Protein AF-A0A8J3DKJ9-F1 (afdb_monomer_lite)

pLDDT: mean 90.32, std 13.74, range [44.31, 98.56]

Foldseek 3Di:
DDDDDDDDVVVVVVVVVVVVVVVVVVVVVVVVVVVVVVVVVLVVCVVVPDDSVVVVVVVVLVPDDPVVSVVVVVVVVVVCVVVVVD

Structure (mmCIF, N/CA/C/O backbone):
data_AF-A0A8J3DKJ9-F1
#
_entry.id   AF-A0A8J3DKJ9-F1
#
loop_
_atom_site.group_PDB
_atom_site.id
_atom_site.type_symbol
_atom_site.label_atom_id
_atom_site.label_alt_id
_atom_site.label_comp_id
_atom_site.label_asym_id
_atom_site.label_entity_id
_atom_site.label_seq_id
_atom_site.pdbx_PDB_ins_code
_atom_site.Cartn_x
_atom_site.Cartn_y
_atom_site.Cartn_z
_atom_site.occupancy
_atom_site.B_iso_or_equiv
_atom_site.auth_seq_id
_atom_site.auth_comp_id
_atom_site.auth_asym_id
_atom_site.auth_atom_id
_atom_site.pdbx_PDB_model_num
ATOM 1 N N . MET A 1 1 ? 45.409 -15.629 -39.039 1.00 55.03 1 MET A N 1
ATOM 2 C CA . MET A 1 1 ? 44.989 -14.215 -39.010 1.00 55.03 1 MET A CA 1
ATOM 3 C C . MET A 1 1 ? 43.727 -14.073 -39.835 1.00 55.03 1 MET A C 1
ATOM 5 O O . MET A 1 1 ? 43.816 -14.045 -41.053 1.00 55.03 1 MET A O 1
ATOM 9 N N . SER A 1 2 ? 42.573 -14.081 -39.179 1.00 44.31 2 SER A N 1
ATOM 10 C CA . SER A 1 2 ? 41.300 -13.521 -39.659 1.00 44.31 2 SER A CA 1
ATOM 11 C C . SER A 1 2 ? 40.409 -13.433 -38.420 1.00 44.31 2 SER A C 1
ATOM 13 O O . SER A 1 2 ? 39.417 -14.144 -38.300 1.00 44.31 2 SER A O 1
ATOM 15 N N . ASP A 1 3 ? 40.883 -12.662 -37.439 1.00 58.22 3 ASP A N 1
ATOM 16 C CA . ASP A 1 3 ? 39.989 -12.106 -36.436 1.00 58.22 3 ASP A CA 1
ATOM 17 C C . ASP A 1 3 ? 39.078 -11.092 -37.134 1.00 58.22 3 ASP A C 1
ATOM 19 O O . ASP A 1 3 ? 39.489 -10.431 -38.091 1.00 58.22 3 ASP A O 1
ATOM 23 N N . ASP A 1 4 ? 37.882 -10.960 -36.572 1.00 57.19 4 ASP A N 1
ATOM 24 C CA . ASP A 1 4 ? 37.147 -9.701 -36.516 1.00 57.19 4 ASP A CA 1
ATOM 25 C C . ASP A 1 4 ? 36.267 -9.319 -37.717 1.00 57.19 4 ASP A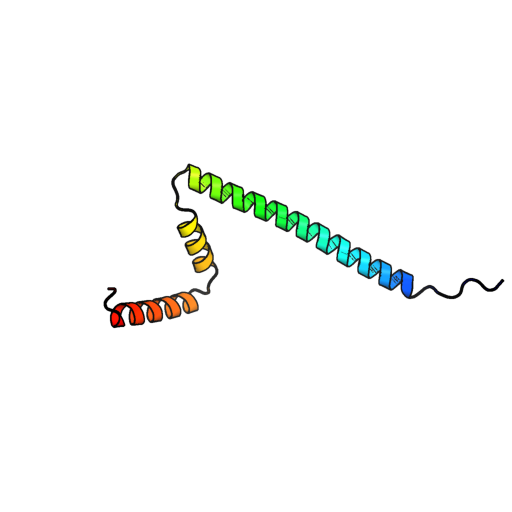 C 1
ATOM 27 O O . ASP A 1 4 ? 36.537 -8.356 -38.422 1.00 57.19 4 ASP A O 1
ATOM 31 N N . ILE A 1 5 ? 35.150 -10.038 -37.904 1.00 55.09 5 ILE A N 1
ATOM 32 C CA . ILE A 1 5 ? 33.884 -9.414 -38.346 1.00 55.09 5 ILE A CA 1
ATOM 33 C C . ILE A 1 5 ? 32.716 -10.066 -37.587 1.00 55.09 5 ILE A C 1
ATOM 35 O O . ILE A 1 5 ? 31.872 -10.765 -38.144 1.00 55.09 5 ILE A O 1
ATOM 39 N N . THR A 1 6 ? 32.676 -9.863 -36.276 1.00 59.69 6 THR A N 1
ATOM 40 C CA . THR A 1 6 ? 31.410 -9.842 -35.532 1.00 59.69 6 THR A CA 1
ATOM 41 C C . THR A 1 6 ?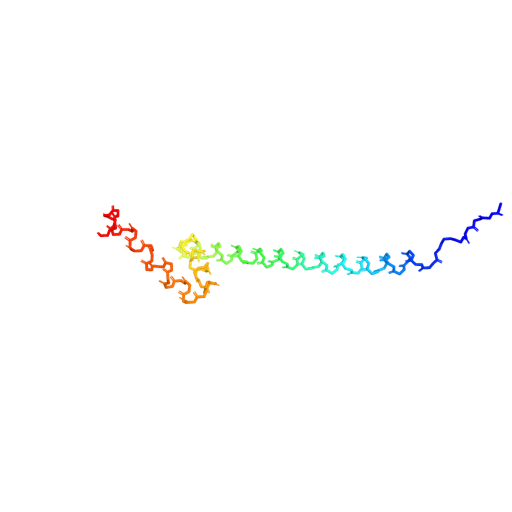 31.394 -8.479 -34.866 1.00 59.69 6 THR A C 1
ATOM 43 O O . THR A 1 6 ? 32.308 -8.266 -34.096 1.00 59.69 6 THR A O 1
ATOM 46 N N . GLU A 1 7 ? 30.465 -7.572 -35.209 1.00 64.12 7 GLU A N 1
ATOM 47 C CA . GLU A 1 7 ? 30.065 -6.342 -34.465 1.00 64.12 7 GLU A CA 1
ATOM 48 C C . GLU A 1 7 ? 29.723 -5.195 -35.439 1.00 64.12 7 GLU A C 1
ATOM 50 O O . GLU A 1 7 ? 30.599 -4.598 -36.063 1.00 64.12 7 GLU A O 1
ATOM 55 N N . PRO A 1 8 ? 28.421 -4.904 -35.632 1.00 54.72 8 PRO A N 1
ATOM 56 C CA . PRO A 1 8 ? 27.874 -3.670 -35.040 1.00 54.72 8 PRO A CA 1
ATOM 57 C C . PRO A 1 8 ? 26.478 -3.823 -34.397 1.00 54.72 8 PRO A C 1
ATOM 59 O O . PRO A 1 8 ? 26.002 -2.916 -33.721 1.00 54.72 8 PRO A O 1
ATOM 62 N N . SER A 1 9 ? 25.787 -4.951 -34.595 1.00 54.41 9 SER A N 1
ATOM 63 C CA . SER A 1 9 ? 24.439 -5.175 -34.043 1.00 54.41 9 SER A CA 1
ATOM 64 C C . SER A 1 9 ? 24.455 -5.651 -32.586 1.00 54.41 9 SER A C 1
ATOM 66 O O . SER A 1 9 ? 23.541 -5.317 -31.829 1.00 54.41 9 SER A O 1
ATOM 68 N N . GLN A 1 10 ? 25.500 -6.381 -32.172 1.00 58.00 10 GLN A N 1
ATOM 69 C CA . GLN A 1 10 ? 25.688 -6.822 -30.785 1.00 58.00 10 GLN A CA 1
ATOM 70 C C . GLN A 1 10 ? 25.911 -5.638 -29.832 1.00 58.00 10 GLN A C 1
ATOM 72 O O . GLN A 1 10 ? 25.323 -5.622 -28.751 1.00 58.00 10 GLN A O 1
ATOM 77 N N . SER A 1 11 ? 26.644 -4.601 -30.247 1.00 66.94 11 SER A N 1
ATOM 78 C CA . SER A 1 11 ? 26.952 -3.446 -29.394 1.00 66.94 11 SER A CA 1
ATOM 79 C C . SER A 1 11 ? 25.756 -2.514 -29.154 1.00 66.94 11 SER A C 1
ATOM 81 O O . SER A 1 11 ? 25.542 -2.073 -28.022 1.00 66.94 11 SER A O 1
ATOM 83 N N . VAL A 1 12 ? 24.917 -2.259 -30.169 1.00 72.00 12 VAL A N 1
ATOM 84 C CA . VAL A 1 12 ? 23.707 -1.422 -30.018 1.00 72.00 12 VAL A CA 1
ATOM 85 C C . VAL A 1 12 ? 22.653 -2.124 -29.157 1.00 72.00 12 VAL A C 1
ATOM 87 O O . VAL A 1 12 ? 22.101 -1.509 -28.241 1.00 72.00 12 VAL A O 1
ATOM 90 N N . ALA A 1 13 ? 22.405 -3.416 -29.398 1.00 84.19 13 ALA A N 1
ATOM 91 C CA . ALA A 1 13 ? 21.455 -4.198 -28.606 1.00 84.19 13 ALA A CA 1
ATOM 92 C C . ALA A 1 13 ? 21.923 -4.364 -27.148 1.00 84.19 13 ALA A C 1
ATOM 94 O O . ALA A 1 13 ? 21.125 -4.202 -26.222 1.00 84.19 13 ALA A O 1
ATOM 95 N N . ALA A 1 14 ? 23.220 -4.604 -26.922 1.00 88.88 14 ALA A N 1
ATOM 96 C CA . ALA A 1 14 ? 23.796 -4.665 -25.579 1.00 88.88 14 ALA A CA 1
ATOM 97 C C . ALA A 1 14 ? 23.728 -3.312 -24.848 1.00 88.88 14 ALA A C 1
ATOM 99 O O . ALA A 1 14 ? 23.448 -3.275 -23.650 1.00 88.88 14 ALA A O 1
ATOM 100 N N . GLY A 1 15 ? 23.933 -2.196 -25.557 1.00 91.88 15 GLY A N 1
ATOM 101 C CA . GLY A 1 15 ? 23.794 -0.850 -24.998 1.00 91.88 15 GLY A CA 1
ATOM 102 C C . GLY A 1 15 ? 22.362 -0.532 -24.556 1.00 91.88 15 GLY A C 1
ATOM 103 O O . GLY A 1 15 ? 22.154 -0.045 -23.445 1.00 91.88 15 GLY A O 1
ATOM 104 N N . GLN A 1 16 ? 21.367 -0.863 -25.386 1.00 93.12 16 GLN A N 1
ATOM 105 C CA . GLN A 1 16 ? 19.950 -0.698 -25.038 1.00 93.12 16 GLN A CA 1
ATOM 106 C C . GLN A 1 16 ? 19.549 -1.567 -23.842 1.00 93.12 16 GLN A C 1
ATOM 108 O O . GLN A 1 16 ? 18.879 -1.081 -22.930 1.00 93.12 16 GLN A O 1
ATOM 113 N N . LEU A 1 17 ? 19.994 -2.827 -23.812 1.00 93.81 17 LEU A N 1
ATOM 114 C CA . LEU A 1 17 ? 19.747 -3.727 -22.689 1.00 93.81 17 LEU A CA 1
ATOM 115 C C . LEU A 1 17 ? 20.351 -3.180 -21.387 1.00 93.81 17 LEU A C 1
ATOM 117 O O . LEU A 1 17 ? 19.653 -3.131 -20.376 1.00 93.81 17 LEU A O 1
ATOM 121 N N . ARG A 1 18 ? 21.603 -2.702 -21.418 1.00 95.06 18 ARG A N 1
ATOM 122 C CA . ARG A 1 18 ? 22.255 -2.080 -20.254 1.00 95.06 18 ARG A CA 1
ATOM 123 C C . ARG A 1 18 ? 21.469 -0.867 -19.749 1.00 95.06 18 ARG A C 1
ATOM 125 O O . ARG A 1 18 ? 21.186 -0.791 -18.560 1.00 95.06 18 ARG A O 1
ATOM 132 N N . ALA A 1 19 ? 21.039 0.025 -20.642 1.00 95.94 19 ALA A N 1
ATOM 133 C CA . ALA A 1 19 ? 20.261 1.205 -20.259 1.00 95.94 19 ALA A CA 1
ATOM 134 C C . ALA A 1 19 ? 18.900 0.852 -19.622 1.00 95.94 19 ALA A C 1
ATOM 136 O O . ALA A 1 19 ? 18.449 1.543 -18.706 1.00 95.94 19 ALA A O 1
ATOM 137 N N . ILE A 1 20 ? 18.239 -0.215 -20.091 1.00 97.50 20 ILE A N 1
ATOM 138 C CA . ILE A 1 20 ? 16.994 -0.718 -19.487 1.00 97.50 20 ILE A CA 1
ATOM 139 C C . ILE A 1 20 ? 17.265 -1.266 -18.084 1.00 97.50 20 ILE A C 1
ATOM 141 O O . ILE A 1 20 ? 16.539 -0.903 -17.159 1.00 97.50 20 ILE A O 1
ATOM 145 N N . ILE A 1 21 ? 18.303 -2.096 -17.924 1.00 97.75 21 ILE A N 1
ATOM 146 C CA . ILE A 1 21 ? 18.677 -2.695 -16.634 1.00 97.75 21 ILE A CA 1
ATOM 147 C C . ILE A 1 21 ? 19.001 -1.603 -15.616 1.00 97.75 21 ILE A C 1
ATOM 149 O O . ILE A 1 21 ? 18.356 -1.552 -14.575 1.00 97.75 21 ILE A O 1
ATOM 153 N N . GLU A 1 22 ? 19.888 -0.666 -15.953 1.00 98.12 22 GLU A N 1
ATOM 154 C CA . GLU A 1 22 ? 20.267 0.431 -15.051 1.00 98.12 22 GLU A CA 1
ATOM 155 C C . GLU A 1 22 ? 19.057 1.278 -14.633 1.00 98.12 22 GLU A C 1
ATOM 157 O O . GLU A 1 22 ? 18.978 1.771 -13.508 1.00 98.12 22 GLU A O 1
ATOM 162 N N . ARG A 1 23 ? 18.082 1.472 -15.533 1.00 98.31 23 ARG A N 1
ATOM 163 C CA . ARG A 1 23 ? 16.855 2.200 -15.196 1.00 98.31 23 ARG A CA 1
ATOM 164 C C . ARG A 1 23 ? 15.965 1.405 -14.241 1.00 98.31 23 ARG A C 1
ATOM 166 O O . ARG A 1 23 ? 15.361 2.016 -13.368 1.00 98.31 23 ARG A O 1
ATOM 173 N N . ILE A 1 24 ? 15.873 0.085 -14.402 1.00 98.19 24 ILE A N 1
ATOM 174 C CA . ILE A 1 24 ? 15.120 -0.789 -13.491 1.00 98.19 24 ILE A CA 1
ATOM 175 C C . ILE A 1 24 ? 15.793 -0.843 -12.119 1.00 98.19 24 ILE A C 1
ATOM 177 O O . ILE A 1 24 ? 15.098 -0.721 -11.119 1.00 98.19 24 ILE A O 1
ATOM 181 N N . GLU A 1 25 ? 17.118 -0.970 -12.061 1.00 98.19 25 GLU A N 1
ATOM 182 C CA . GLU A 1 25 ? 17.869 -1.007 -10.800 1.00 98.19 25 GLU A CA 1
ATOM 183 C C . GLU A 1 25 ? 17.646 0.265 -9.981 1.00 98.19 25 GLU A C 1
ATOM 185 O O . GLU A 1 25 ? 17.276 0.174 -8.813 1.00 98.19 25 GLU A O 1
ATOM 190 N N . ARG A 1 26 ? 17.730 1.443 -10.616 1.00 98.38 26 ARG A N 1
ATOM 191 C CA . ARG A 1 26 ? 17.388 2.715 -9.956 1.00 98.38 26 ARG A CA 1
ATOM 192 C C . ARG A 1 26 ? 15.950 2.733 -9.429 1.00 98.38 26 ARG A C 1
ATOM 194 O O . ARG A 1 26 ? 15.715 3.140 -8.300 1.00 98.38 26 ARG A O 1
ATOM 201 N N . LEU A 1 27 ? 14.984 2.255 -10.218 1.00 98.50 27 LEU A N 1
ATOM 202 C CA . LEU A 1 27 ? 13.581 2.199 -9.786 1.00 98.50 27 LEU A CA 1
ATOM 203 C C . LEU A 1 27 ? 13.355 1.211 -8.628 1.00 98.50 27 LEU A C 1
ATOM 205 O O . 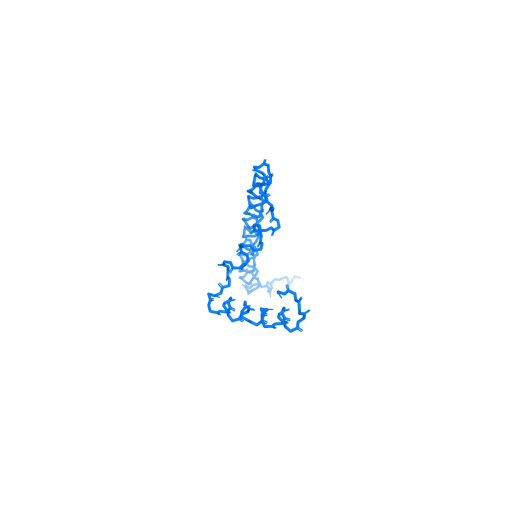LEU A 1 27 ? 12.494 1.454 -7.784 1.00 98.50 27 LEU A O 1
ATOM 209 N N . GLU A 1 28 ? 14.092 0.101 -8.571 1.00 98.44 28 GLU A N 1
ATOM 210 C CA . GLU A 1 28 ? 14.030 -0.838 -7.444 1.00 98.44 28 GLU A CA 1
ATOM 211 C C . GLU A 1 28 ? 14.685 -0.258 -6.180 1.00 98.44 28 GLU A C 1
ATOM 213 O O . GLU A 1 28 ? 14.165 -0.471 -5.083 1.00 98.44 28 GLU A O 1
ATOM 218 N N . GLU A 1 29 ? 15.761 0.524 -6.310 1.00 98.12 29 GLU A N 1
ATOM 219 C CA . GLU A 1 29 ? 16.337 1.290 -5.196 1.00 98.12 29 GLU A CA 1
ATOM 220 C C . GLU A 1 29 ? 15.343 2.325 -4.650 1.00 98.12 29 GLU A C 1
ATOM 222 O O . GLU A 1 29 ? 15.073 2.334 -3.446 1.00 98.12 29 GLU A O 1
ATOM 227 N N . ASP A 1 30 ? 14.718 3.120 -5.524 1.00 98.25 30 ASP A N 1
ATOM 228 C CA . ASP A 1 30 ? 13.696 4.103 -5.141 1.00 98.25 30 ASP A CA 1
ATOM 229 C C . ASP A 1 30 ? 12.504 3.426 -4.446 1.00 98.25 30 ASP A C 1
ATOM 231 O O . ASP A 1 30 ? 12.031 3.859 -3.393 1.00 98.25 30 ASP A O 1
ATOM 235 N N . LYS A 1 31 ? 12.028 2.308 -5.002 1.00 97.94 31 LYS A N 1
ATOM 236 C CA . LYS A 1 31 ? 10.945 1.507 -4.419 1.00 97.94 31 LYS A CA 1
ATOM 237 C C . LYS A 1 31 ? 11.320 0.957 -3.046 1.00 97.94 31 LYS A C 1
ATOM 239 O O . LYS A 1 31 ? 10.455 0.898 -2.171 1.00 97.94 31 LYS A O 1
ATOM 244 N N . LYS A 1 32 ? 12.577 0.551 -2.844 1.00 97.88 32 LYS A N 1
ATOM 245 C CA . LYS A 1 32 ? 13.070 0.103 -1.540 1.00 97.88 32 LYS A CA 1
ATOM 246 C C . LYS A 1 32 ? 13.075 1.252 -0.532 1.00 97.88 32 LYS A C 1
ATOM 248 O O . LYS A 1 32 ? 12.549 1.057 0.560 1.00 97.88 32 LYS A O 1
ATOM 253 N N . ALA A 1 33 ? 13.585 2.425 -0.905 1.00 98.19 33 ALA A N 1
ATOM 254 C CA . ALA A 1 33 ? 13.576 3.606 -0.041 1.00 98.19 33 ALA A CA 1
ATOM 255 C C . ALA A 1 33 ? 12.142 3.983 0.377 1.00 98.19 33 ALA A C 1
ATOM 257 O O . ALA A 1 33 ? 11.842 4.085 1.562 1.00 98.19 33 ALA A O 1
ATOM 258 N N . ILE A 1 34 ? 11.209 4.034 -0.580 1.00 98.38 34 ILE A N 1
ATOM 259 C CA . ILE A 1 34 ? 9.788 4.297 -0.300 1.00 98.38 34 ILE A CA 1
ATOM 260 C C . ILE A 1 34 ? 9.183 3.224 0.620 1.00 98.38 34 ILE A C 1
ATOM 262 O O . ILE A 1 34 ? 8.364 3.524 1.489 1.00 98.38 34 ILE A O 1
ATOM 266 N N . ALA A 1 35 ? 9.544 1.951 0.435 1.00 98.06 35 ALA A N 1
ATOM 267 C CA . ALA A 1 35 ? 9.054 0.873 1.290 1.00 98.06 35 ALA A CA 1
ATOM 268 C C . ALA A 1 35 ? 9.570 0.990 2.735 1.00 98.06 35 ALA A C 1
ATOM 270 O O . ALA A 1 35 ? 8.834 0.648 3.667 1.00 98.06 35 ALA A O 1
ATOM 271 N N . GLU A 1 36 ? 10.803 1.465 2.920 1.00 98.56 36 GLU A N 1
ATOM 272 C CA . GLU A 1 36 ? 11.383 1.775 4.229 1.00 98.56 36 GLU A CA 1
ATOM 273 C C . GLU A 1 36 ? 10.651 2.957 4.881 1.00 98.56 36 GLU A C 1
ATOM 275 O O . GLU A 1 36 ? 10.149 2.800 5.995 1.00 98.56 36 GLU A O 1
ATOM 280 N N . ASP A 1 37 ? 10.422 4.052 4.152 1.00 98.56 37 ASP A N 1
ATOM 281 C CA . ASP A 1 37 ? 9.651 5.202 4.649 1.00 98.56 37 ASP A CA 1
ATOM 282 C C . ASP A 1 37 ? 8.231 4.800 5.089 1.00 98.56 37 ASP A C 1
ATOM 284 O O . ASP A 1 37 ? 7.761 5.152 6.173 1.00 98.56 37 ASP A O 1
ATOM 288 N N . ILE A 1 38 ? 7.531 3.990 4.282 1.00 98.25 38 ILE A N 1
ATOM 289 C CA . ILE A 1 38 ? 6.195 3.475 4.627 1.00 98.25 38 ILE A CA 1
ATOM 290 C C . ILE A 1 38 ? 6.243 2.640 5.914 1.00 98.25 38 ILE A C 1
ATOM 292 O O . ILE A 1 38 ? 5.313 2.687 6.728 1.00 98.25 38 ILE A O 1
ATOM 296 N N . LYS A 1 39 ? 7.293 1.834 6.100 1.00 98.00 39 LYS A N 1
ATOM 297 C CA . LYS A 1 39 ? 7.464 1.014 7.303 1.00 98.00 39 LYS A CA 1
ATOM 298 C C . LYS A 1 39 ? 7.655 1.895 8.537 1.00 98.00 39 LYS A C 1
ATOM 300 O O . LYS A 1 39 ? 7.046 1.587 9.564 1.00 98.00 39 LYS A O 1
ATOM 305 N N . ASP A 1 40 ? 8.430 2.965 8.426 1.00 98.38 40 ASP A N 1
ATOM 306 C CA . ASP A 1 40 ? 8.683 3.892 9.526 1.00 98.38 40 ASP A CA 1
ATOM 307 C C . ASP A 1 40 ? 7.414 4.654 9.922 1.00 98.38 40 ASP A C 1
ATOM 309 O O . ASP A 1 40 ? 7.094 4.717 11.108 1.00 98.38 40 ASP A O 1
ATOM 313 N N . VAL A 1 41 ? 6.588 5.075 8.957 1.00 98.44 41 VAL A N 1
ATOM 314 C CA . VAL A 1 41 ? 5.261 5.665 9.234 1.00 98.44 41 VAL A CA 1
ATOM 315 C C . VAL A 1 41 ? 4.354 4.692 9.997 1.00 98.44 41 VAL A C 1
ATOM 317 O O . VAL A 1 41 ? 3.683 5.070 10.960 1.00 98.44 41 VAL A O 1
ATOM 320 N N . TYR A 1 42 ? 4.330 3.408 9.619 1.00 98.38 42 TYR A N 1
ATOM 321 C CA . TYR A 1 42 ? 3.577 2.408 10.385 1.00 98.38 42 TYR A CA 1
ATOM 322 C C . TYR A 1 42 ? 4.157 2.175 11.785 1.00 98.38 42 TYR A C 1
ATOM 324 O O . TYR A 1 42 ? 3.400 1.886 12.716 1.00 98.38 42 TYR A O 1
ATOM 332 N N . ALA A 1 43 ? 5.478 2.263 11.946 1.00 98.25 43 ALA A N 1
ATOM 333 C CA . ALA A 1 43 ? 6.128 2.134 13.244 1.00 98.25 43 ALA A CA 1
ATOM 334 C C . ALA A 1 43 ? 5.788 3.322 14.157 1.00 98.25 43 ALA A C 1
ATOM 336 O O . ALA A 1 43 ? 5.447 3.108 15.321 1.00 98.25 43 ALA A O 1
ATOM 337 N N . GLU A 1 44 ? 5.786 4.541 13.619 1.00 98.44 44 GLU A N 1
ATOM 338 C CA . GLU A 1 44 ? 5.343 5.750 14.314 1.00 98.44 44 GLU A CA 1
ATOM 339 C C . GLU A 1 44 ? 3.874 5.635 14.737 1.00 98.44 44 GLU A C 1
ATOM 341 O O . GLU A 1 44 ? 3.549 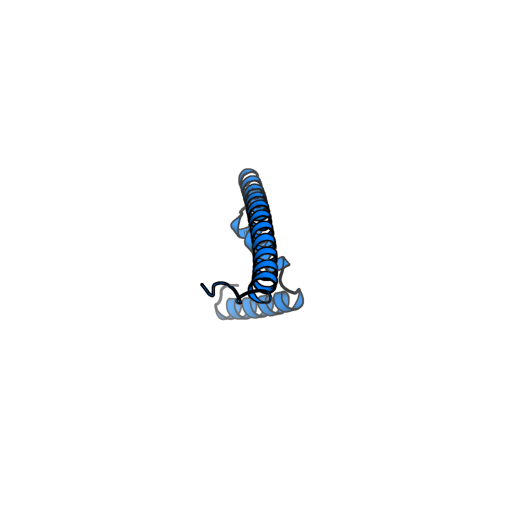5.808 15.912 1.00 98.44 44 GLU A O 1
ATOM 346 N N . ALA A 1 45 ? 2.988 5.239 13.818 1.00 98.50 45 ALA A N 1
ATOM 347 C CA . ALA A 1 45 ? 1.576 5.027 14.125 1.00 98.50 45 ALA A CA 1
ATOM 348 C C . ALA A 1 45 ? 1.387 4.011 15.266 1.00 98.50 45 ALA A C 1
ATOM 350 O O . ALA A 1 45 ? 0.579 4.229 16.169 1.00 98.50 45 ALA A O 1
ATOM 351 N N . LYS A 1 46 ? 2.176 2.930 15.277 1.00 98.00 46 LYS A N 1
ATOM 352 C CA . LYS A 1 46 ? 2.180 1.959 16.377 1.00 98.00 46 LYS A CA 1
ATOM 353 C C . LYS A 1 46 ? 2.644 2.582 17.697 1.00 98.00 46 LYS A C 1
ATOM 355 O O . LYS A 1 46 ? 2.035 2.312 18.728 1.00 98.00 46 LYS A O 1
ATOM 360 N N . GLY A 1 47 ? 3.702 3.396 17.676 1.00 98.06 47 GLY A N 1
ATOM 361 C CA . GLY A 1 47 ? 4.196 4.128 18.849 1.00 98.06 47 GLY A CA 1
ATOM 362 C C . GLY A 1 47 ? 3.162 5.105 19.416 1.00 98.06 47 GLY A C 1
ATOM 363 O O . GLY A 1 47 ? 3.040 5.236 20.630 1.00 98.06 47 GLY A O 1
ATOM 364 N N . ASN A 1 48 ? 2.349 5.690 18.537 1.00 98.44 48 ASN A N 1
ATOM 365 C CA . ASN A 1 48 ? 1.238 6.577 18.880 1.00 98.44 48 ASN A CA 1
ATOM 366 C C . ASN A 1 48 ? -0.042 5.825 19.309 1.00 98.44 48 ASN A C 1
ATOM 368 O O . ASN A 1 48 ? -1.056 6.457 19.595 1.00 98.44 48 ASN A O 1
ATOM 372 N N . GLY A 1 49 ? -0.014 4.488 19.366 1.00 97.94 49 GLY A N 1
ATOM 373 C CA . GLY A 1 49 ? -1.116 3.660 19.865 1.00 97.94 49 GLY A CA 1
ATOM 374 C C . GLY A 1 49 ? -2.135 3.201 18.816 1.00 97.94 49 GLY A C 1
ATOM 375 O O . GLY A 1 49 ? -3.161 2.632 19.186 1.00 97.94 49 GLY A O 1
ATOM 376 N N . PHE A 1 50 ? -1.881 3.401 17.521 1.00 98.38 50 PHE A N 1
ATOM 377 C CA . PHE A 1 50 ? -2.765 2.915 16.458 1.00 98.38 50 PHE A CA 1
ATOM 378 C C . PHE A 1 50 ? -2.515 1.436 16.118 1.00 98.38 50 PHE A C 1
ATOM 380 O O . PHE A 1 50 ? -1.376 0.958 16.095 1.00 98.38 50 PHE A O 1
ATOM 387 N N . ASP A 1 51 ? -3.582 0.709 15.768 1.00 98.00 51 ASP A N 1
ATOM 388 C CA . ASP A 1 51 ? -3.471 -0.659 15.253 1.00 98.00 51 ASP A CA 1
ATOM 389 C C . ASP A 1 51 ? -3.049 -0.654 13.772 1.00 98.00 51 ASP A C 1
ATOM 391 O O . ASP A 1 51 ? -3.821 -0.339 12.861 1.00 98.00 51 ASP A O 1
ATOM 395 N N . VAL A 1 52 ? -1.804 -1.062 13.522 1.00 97.88 52 VAL A N 1
ATOM 396 C CA . VAL A 1 52 ? -1.210 -1.143 12.179 1.00 97.88 52 VAL A CA 1
ATOM 397 C C . VAL A 1 52 ? -1.968 -2.093 11.242 1.00 97.88 52 VAL A C 1
ATOM 399 O O . VAL A 1 52 ? -2.012 -1.845 10.034 1.00 97.88 52 VAL A O 1
ATOM 402 N N . LYS A 1 53 ? -2.573 -3.177 11.746 1.00 97.12 53 LYS A N 1
ATOM 403 C CA . LYS A 1 53 ? -3.359 -4.104 10.912 1.00 97.12 53 LYS A CA 1
ATOM 404 C C . LYS A 1 53 ? -4.623 -3.421 10.407 1.00 97.12 53 LYS A C 1
ATOM 406 O O . LYS A 1 53 ? -4.939 -3.543 9.224 1.00 97.12 53 LYS A O 1
ATOM 411 N N . VAL A 1 54 ? -5.299 -2.669 11.275 1.00 98.00 54 VAL A N 1
ATOM 412 C CA . VAL A 1 54 ? -6.492 -1.894 10.908 1.00 98.00 54 VAL A CA 1
ATOM 413 C C . VAL A 1 54 ? -6.130 -0.801 9.902 1.00 98.00 54 VAL A C 1
ATOM 415 O O . VAL A 1 54 ? -6.796 -0.680 8.877 1.00 98.00 54 VAL A O 1
ATOM 418 N N . LEU A 1 55 ? -5.026 -0.073 10.109 1.00 97.94 55 LEU A N 1
ATOM 419 C CA . LEU A 1 55 ? -4.553 0.932 9.146 1.00 97.94 55 LEU A CA 1
ATOM 420 C C . LEU A 1 55 ? -4.280 0.329 7.759 1.00 97.94 55 LEU A C 1
ATOM 422 O O . LEU A 1 55 ? -4.719 0.876 6.749 1.00 97.94 55 LEU A O 1
ATOM 426 N N . ARG A 1 56 ? -3.612 -0.831 7.693 1.00 97.25 56 ARG A N 1
ATOM 427 C CA . ARG A 1 56 ? -3.382 -1.548 6.426 1.00 97.25 56 ARG A CA 1
ATOM 428 C C . ARG A 1 56 ? -4.689 -1.959 5.751 1.00 97.25 56 ARG A C 1
ATOM 430 O O . ARG A 1 56 ? -4.798 -1.841 4.530 1.00 97.25 56 ARG A O 1
ATOM 437 N N . ALA A 1 57 ? -5.672 -2.418 6.527 1.00 95.75 57 ALA A N 1
ATOM 438 C CA . ALA A 1 57 ? -6.995 -2.749 6.008 1.00 95.75 57 ALA A CA 1
ATOM 439 C C . ALA A 1 57 ? -7.688 -1.511 5.418 1.00 95.75 57 ALA A C 1
ATOM 441 O O . ALA A 1 57 ? -8.168 -1.580 4.290 1.00 95.75 57 ALA A O 1
ATOM 442 N N . ILE A 1 58 ? -7.648 -0.370 6.114 1.00 95.88 58 ILE A N 1
ATOM 443 C CA . ILE A 1 58 ? -8.201 0.903 5.628 1.00 95.88 58 ILE A CA 1
ATOM 444 C C . ILE A 1 58 ? -7.514 1.342 4.332 1.00 95.88 58 ILE A C 1
ATOM 446 O O . ILE A 1 58 ? -8.198 1.689 3.376 1.00 95.88 58 ILE A O 1
ATOM 450 N N . ILE A 1 59 ? -6.179 1.300 4.250 1.00 96.25 59 ILE A N 1
ATOM 451 C CA . ILE A 1 59 ? -5.470 1.671 3.013 1.00 96.25 59 ILE A CA 1
ATOM 452 C C . ILE A 1 59 ? -5.861 0.751 1.853 1.00 96.25 59 ILE A C 1
ATOM 454 O O . ILE A 1 59 ? -6.010 1.233 0.734 1.00 96.25 59 ILE A O 1
ATOM 458 N N . ARG A 1 60 ? -6.051 -0.552 2.095 1.00 94.12 60 ARG A N 1
ATOM 459 C CA . ARG A 1 60 ? -6.535 -1.481 1.064 1.00 94.12 60 ARG A CA 1
ATOM 460 C C . ARG A 1 60 ? -7.944 -1.113 0.594 1.00 94.12 60 ARG A C 1
ATOM 462 O O . ARG A 1 60 ? -8.139 -0.998 -0.608 1.00 94.12 60 ARG A O 1
ATOM 469 N N . LEU A 1 61 ? -8.872 -0.869 1.521 1.00 92.38 61 LEU A N 1
ATOM 470 C CA . LEU A 1 61 ? -10.245 -0.452 1.201 1.00 92.38 61 LEU A CA 1
ATOM 471 C C . LEU A 1 61 ? -10.264 0.860 0.404 1.00 92.38 61 LEU A C 1
ATOM 473 O O . LEU A 1 61 ? -11.004 0.999 -0.557 1.00 92.38 61 LEU A O 1
ATOM 477 N N . ARG A 1 62 ? -9.393 1.814 0.752 1.00 93.62 62 ARG A N 1
ATOM 478 C CA . ARG A 1 62 ? -9.278 3.107 0.056 1.00 93.62 62 ARG A CA 1
ATOM 479 C C . ARG A 1 62 ? -8.688 3.019 -1.354 1.00 93.62 62 ARG A C 1
ATOM 481 O O . ARG A 1 62 ? -8.718 4.019 -2.062 1.00 93.62 62 ARG A O 1
ATOM 488 N N . LYS A 1 63 ? -8.095 1.882 -1.729 1.00 93.62 63 LYS A N 1
ATOM 489 C CA . LYS A 1 63 ? -7.578 1.630 -3.083 1.00 93.62 63 LYS A CA 1
ATOM 490 C C . LYS A 1 63 ? -8.606 0.959 -3.995 1.00 93.62 63 LYS A C 1
ATOM 492 O O . LYS A 1 63 ? -8.366 0.923 -5.195 1.00 93.62 63 LYS A O 1
ATOM 497 N N . GLN A 1 64 ? -9.677 0.398 -3.435 1.00 90.44 64 GLN A N 1
ATOM 498 C CA . GLN A 1 64 ? -10.775 -0.186 -4.204 1.00 90.44 64 GLN A CA 1
ATOM 499 C C . GLN A 1 64 ? -11.679 0.928 -4.748 1.00 90.44 64 GLN A C 1
ATOM 501 O O . GLN A 1 64 ? -11.787 1.996 -4.136 1.00 90.44 64 GLN A O 1
ATOM 506 N N . GLU A 1 65 ? -12.330 0.678 -5.884 1.00 93.06 65 GLU A N 1
ATOM 507 C CA . GLU A 1 65 ? -13.352 1.586 -6.409 1.00 93.06 65 GLU A CA 1
ATOM 508 C C . GLU A 1 65 ? -14.549 1.648 -5.441 1.00 93.06 65 GLU A C 1
ATOM 510 O O . GLU A 1 65 ? -14.939 0.613 -4.890 1.00 93.06 65 GLU A O 1
ATOM 515 N N . PRO A 1 66 ? -15.163 2.827 -5.210 1.00 90.75 66 PRO A N 1
ATOM 516 C CA . PRO A 1 66 ? -16.246 2.963 -4.237 1.00 90.75 66 PRO A CA 1
ATOM 517 C C . PRO A 1 66 ? -17.423 2.023 -4.499 1.00 90.75 66 PRO A C 1
ATOM 519 O O . PRO A 1 66 ? -17.954 1.451 -3.553 1.00 90.75 66 PRO A O 1
ATOM 522 N N . THR A 1 67 ? -17.786 1.824 -5.769 1.00 92.56 67 THR A N 1
ATOM 523 C CA . THR A 1 67 ? -18.890 0.941 -6.165 1.00 92.56 67 THR A CA 1
ATOM 524 C C . THR A 1 67 ? -18.572 -0.528 -5.906 1.00 92.56 67 THR A C 1
ATOM 526 O O . THR A 1 67 ? -19.401 -1.238 -5.355 1.00 92.56 67 THR A O 1
ATOM 529 N N . GLU A 1 68 ? -17.355 -0.973 -6.233 1.00 92.75 68 GLU A N 1
ATOM 530 C CA . GLU A 1 68 ? -16.902 -2.344 -5.955 1.00 92.75 68 GLU A CA 1
ATOM 531 C C . GLU A 1 68 ? -16.905 -2.617 -4.445 1.00 92.75 68 GLU A C 1
ATOM 533 O O . GLU A 1 68 ? -17.383 -3.656 -3.995 1.00 92.75 68 GLU A O 1
ATOM 538 N N . ARG A 1 69 ? -16.455 -1.644 -3.642 1.00 90.56 69 ARG A N 1
ATOM 539 C CA . ARG A 1 69 ? -16.488 -1.740 -2.178 1.00 90.56 69 ARG A CA 1
ATOM 540 C C . ARG A 1 69 ? -17.915 -1.857 -1.636 1.00 90.56 69 ARG A C 1
ATOM 542 O O . ARG A 1 69 ? -18.150 -2.653 -0.735 1.00 90.56 69 ARG A O 1
ATOM 549 N N . GLU A 1 70 ? -18.850 -1.062 -2.150 1.00 92.88 70 GLU A N 1
ATOM 550 C CA . GLU A 1 70 ? -20.258 -1.100 -1.730 1.00 92.88 70 GLU A CA 1
ATOM 551 C C . GLU A 1 70 ? -20.925 -2.435 -2.086 1.00 92.88 70 GLU A C 1
ATOM 553 O O . GLU A 1 70 ? -21.651 -3.001 -1.267 1.00 92.88 70 GLU A O 1
ATOM 558 N N . GLU A 1 71 ? -20.639 -2.975 -3.273 1.00 93.06 71 GLU A N 1
ATOM 559 C CA . GLU A 1 71 ? -21.109 -4.297 -3.695 1.00 93.06 71 GLU A CA 1
ATOM 560 C C . GLU A 1 71 ? -20.532 -5.416 -2.811 1.00 93.06 71 GLU A C 1
ATOM 562 O O . GLU A 1 71 ? -21.280 -6.272 -2.329 1.00 93.06 71 GLU A O 1
ATOM 567 N N . GLU A 1 72 ? -19.220 -5.395 -2.540 1.00 91.38 72 GLU A N 1
ATOM 568 C CA . GLU A 1 72 ? -18.568 -6.349 -1.634 1.00 91.38 72 GLU A CA 1
ATOM 569 C C . GLU A 1 72 ? -19.140 -6.271 -0.208 1.00 91.38 72 GLU A C 1
ATOM 571 O O . GLU A 1 72 ? -19.416 -7.310 0.398 1.00 91.38 72 GLU A O 1
ATOM 576 N N . GLU A 1 73 ? -19.348 -5.063 0.330 1.00 92.81 73 GLU A N 1
ATOM 577 C CA . GLU A 1 73 ? -19.930 -4.842 1.662 1.00 92.81 73 GLU A CA 1
ATOM 578 C C . GLU A 1 73 ? -21.365 -5.388 1.742 1.00 92.81 73 GLU A C 1
ATOM 580 O O . GLU A 1 73 ? -21.684 -6.132 2.674 1.00 92.81 73 GLU A O 1
ATOM 585 N N . ALA A 1 74 ? -22.205 -5.121 0.736 1.00 95.31 74 ALA A N 1
ATOM 586 C CA . ALA A 1 74 ? -23.573 -5.637 0.680 1.00 95.31 74 ALA A CA 1
ATOM 587 C C . ALA A 1 74 ? -23.620 -7.175 0.647 1.00 95.31 74 ALA A C 1
ATOM 589 O O . ALA A 1 74 ? -24.415 -7.800 1.357 1.00 95.31 74 ALA A O 1
ATOM 590 N N . MET A 1 75 ? -22.742 -7.802 -0.141 1.00 95.38 75 MET A N 1
ATOM 591 C CA . MET A 1 75 ? -22.637 -9.262 -0.212 1.00 95.38 75 MET A CA 1
ATOM 592 C C . MET A 1 75 ? -22.123 -9.870 1.096 1.00 95.38 75 MET A C 1
ATOM 594 O O . MET A 1 75 ? -22.628 -10.900 1.550 1.00 95.38 75 MET A O 1
ATOM 598 N N . LEU A 1 76 ? -21.137 -9.230 1.725 1.00 94.50 76 LEU A N 1
ATOM 599 C CA . LEU A 1 76 ? -20.597 -9.661 3.008 1.00 94.50 76 LEU A CA 1
ATOM 600 C C . LEU A 1 76 ? -21.675 -9.633 4.097 1.00 94.50 76 LEU A C 1
ATOM 602 O O . LEU A 1 76 ? -21.786 -10.579 4.878 1.00 94.50 76 LEU A O 1
ATOM 606 N N . ASP A 1 77 ? -22.474 -8.571 4.148 1.00 95.69 77 ASP A N 1
ATOM 607 C CA . ASP A 1 77 ? -23.524 -8.418 5.151 1.00 95.69 77 ASP A CA 1
ATOM 608 C C . ASP A 1 77 ? -24.682 -9.397 4.930 1.00 95.69 77 ASP A C 1
ATOM 610 O O . ASP A 1 77 ? -25.171 -9.986 5.899 1.00 95.69 77 ASP A O 1
ATOM 614 N N . LEU A 1 78 ? -25.041 -9.686 3.674 1.00 95.69 78 LEU A N 1
ATOM 615 C CA . LEU A 1 78 ? -25.967 -10.771 3.340 1.00 95.69 78 LEU A CA 1
ATOM 616 C C . LEU A 1 78 ? -25.475 -12.117 3.896 1.00 95.69 78 LEU A C 1
ATOM 618 O O . LEU A 1 78 ? -26.241 -12.853 4.524 1.00 95.69 78 LEU A O 1
ATOM 622 N N . TYR A 1 79 ? -24.194 -12.439 3.705 1.00 96.69 79 TYR A N 1
ATOM 623 C CA . TYR A 1 79 ? -23.621 -13.693 4.197 1.00 96.69 79 TYR A CA 1
ATOM 624 C C . TYR A 1 79 ? -23.520 -13.739 5.721 1.00 96.69 79 TYR A C 1
ATOM 626 O O . TYR A 1 79 ? -23.862 -14.758 6.317 1.00 96.69 79 TYR A O 1
ATOM 634 N N . LYS A 1 80 ? -23.124 -12.645 6.380 1.00 96.75 80 LYS A N 1
ATOM 635 C CA . LYS A 1 80 ? -23.140 -12.565 7.850 1.00 96.75 80 LYS A CA 1
ATOM 636 C C . LYS A 1 80 ? -24.542 -12.780 8.408 1.00 96.75 80 LYS A C 1
ATOM 638 O O . LYS A 1 80 ? -24.687 -13.510 9.384 1.00 96.75 80 LYS A O 1
ATOM 643 N N . SER A 1 81 ? -25.559 -12.183 7.784 1.00 95.88 81 SER A N 1
ATOM 644 C CA . SER A 1 81 ? -26.958 -12.361 8.179 1.00 95.88 81 SER A CA 1
ATOM 645 C C . SER A 1 81 ? -27.398 -13.816 8.039 1.00 95.88 81 SER A C 1
ATOM 647 O O . SER A 1 81 ? -27.924 -14.389 8.991 1.00 95.88 81 SER A O 1
ATOM 649 N N . ALA A 1 82 ? -27.087 -1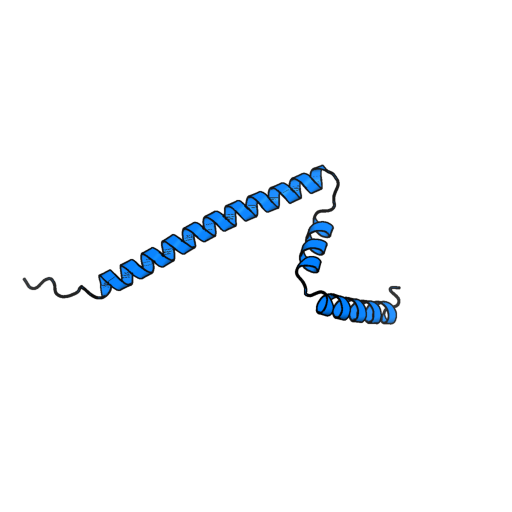4.458 6.909 1.00 95.88 82 ALA A N 1
ATOM 650 C CA . ALA A 1 82 ? -27.375 -15.876 6.699 1.00 95.88 82 ALA A CA 1
ATOM 651 C C . ALA A 1 82 ? -26.672 -16.797 7.717 1.00 95.88 82 ALA A C 1
ATOM 653 O O . ALA A 1 82 ? -27.190 -17.863 8.046 1.00 95.88 82 ALA A O 1
ATOM 654 N N . LEU A 1 83 ? -25.508 -16.384 8.228 1.00 96.81 83 LEU A N 1
ATOM 655 C CA . LEU A 1 83 ? -24.736 -17.107 9.242 1.00 96.81 83 LEU A CA 1
ATOM 656 C C . LEU A 1 83 ? -25.089 -16.719 10.692 1.00 96.81 83 LEU A C 1
ATOM 658 O O . LEU A 1 83 ? -24.509 -17.286 11.616 1.00 96.81 83 LEU A O 1
ATOM 662 N N . GLY A 1 84 ? -26.009 -15.772 10.916 1.00 94.25 84 GLY A N 1
ATOM 663 C CA . GLY A 1 84 ? -26.379 -15.295 12.256 1.00 94.25 84 GLY A CA 1
ATOM 664 C C . GLY A 1 84 ? -25.265 -14.526 12.980 1.00 94.25 84 GLY A C 1
ATOM 665 O O . GLY A 1 84 ? -25.179 -14.566 14.204 1.00 94.25 84 GLY A O 1
ATOM 666 N N . MET A 1 85 ? -24.377 -13.871 12.227 1.00 91.50 85 MET A N 1
ATOM 667 C CA . MET A 1 85 ? -23.247 -13.090 12.750 1.00 91.50 85 MET A CA 1
ATOM 668 C C . MET A 1 85 ? -23.574 -11.600 12.979 1.00 91.50 85 MET A C 1
ATOM 670 O O . MET A 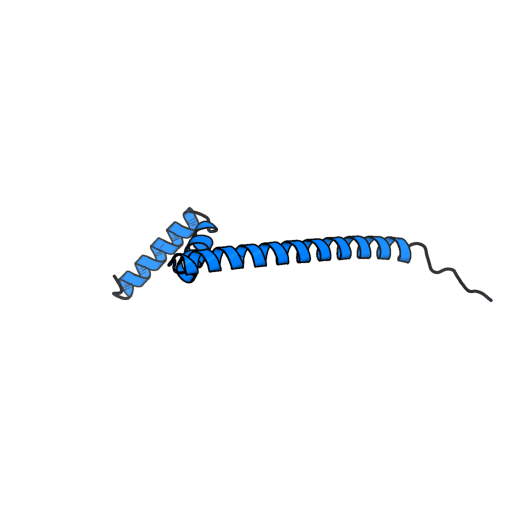1 85 ? -22.675 -10.839 13.341 1.00 91.50 85 MET A O 1
ATOM 674 N N . VAL A 1 86 ? -24.823 -11.185 12.739 1.00 67.62 86 VAL A N 1
ATOM 675 C CA . VAL A 1 86 ? -25.365 -9.825 12.934 1.00 67.62 86 VAL A CA 1
ATOM 676 C C . VAL A 1 86 ? -26.626 -9.862 13.779 1.00 67.62 86 VAL A C 1
ATOM 678 O O . VAL A 1 86 ? -27.382 -10.852 13.652 1.00 67.62 86 VAL A O 1
#

Secondary structure (DSSP, 8-state):
-------SHHHHHHHHHHHHHHHHHHHHHHHHHHHHHHHHHHHHHHHTT--HHHHHHHHHHTTS-HHHHHHHHHHHHHHHHHTT--

InterPro domains:
  IPR018753 GapR-like [MF_00797] (8-85)
  IPR046367 GapR-like, DNA-binding domain [NF010247] (6-85)
  IPR046367 GapR-like, DNA-binding domain [PF10073] (13-84)

Radius of gyration: 25.75 Å; chains: 1; bounding box: 72×24×60 Å

Organism: NCBI:txid1565040

Sequence (86 aa):
MSDDITEPSQSVAAGQLRAIIERIERLEEDKKAIAEDIKDVYAEAKGNGFDVKVLRAIIRLRKQEPTEREEEEAMLDLYKSALGMV